Protein AF-A0A932NZ66-F1 (afdb_monomer_lite)

Structure (mmCIF, N/CA/C/O backbone):
data_AF-A0A932NZ66-F1
#
_entry.id   AF-A0A932NZ66-F1
#
loop_
_atom_site.group_PDB
_atom_site.id
_atom_site.type_symbol
_atom_site.label_atom_id
_atom_site.label_alt_id
_atom_site.label_comp_id
_atom_site.label_asym_id
_atom_site.label_entity_id
_atom_site.label_seq_id
_atom_site.pdbx_PDB_ins_code
_atom_site.Cartn_x
_atom_site.Cartn_y
_atom_site.Cartn_z
_atom_site.occupancy
_atom_site.B_iso_or_equiv
_atom_site.auth_seq_id
_atom_site.auth_comp_id
_atom_site.auth_asym_id
_atom_site.auth_atom_id
_atom_site.pdbx_PDB_model_num
ATOM 1 N N . TRP A 1 1 ? -1.046 -8.191 -7.701 1.00 56.47 1 TRP A N 1
ATOM 2 C CA . TRP A 1 1 ? -1.752 -8.194 -6.403 1.00 56.47 1 TRP A CA 1
ATOM 3 C C . TRP A 1 1 ? -3.162 -7.653 -6.598 1.00 56.47 1 TRP A C 1
ATOM 5 O O . TRP A 1 1 ? -3.313 -6.725 -7.381 1.00 56.47 1 TRP A O 1
ATOM 15 N N . LYS A 1 2 ? -4.194 -8.255 -5.991 1.00 64.62 2 LYS A N 1
ATOM 16 C CA . LYS A 1 2 ? -5.580 -7.757 -6.082 1.00 64.62 2 LYS A CA 1
ATOM 17 C C . LYS A 1 2 ? -6.025 -7.275 -4.705 1.00 64.62 2 LYS A C 1
ATOM 19 O O . LYS A 1 2 ? -6.130 -8.091 -3.794 1.00 64.62 2 LYS A O 1
ATOM 24 N N . SER A 1 3 ? -6.271 -5.976 -4.577 1.00 80.19 3 SER A N 1
ATOM 25 C CA . SER A 1 3 ? -6.963 -5.417 -3.415 1.00 80.19 3 SER A CA 1
ATOM 26 C C . SER A 1 3 ? -8.442 -5.845 -3.431 1.00 80.19 3 SER A C 1
ATOM 28 O O . SER A 1 3 ? -8.992 -6.066 -4.521 1.00 80.19 3 SER A O 1
ATOM 30 N N . PRO A 1 4 ? -9.107 -6.022 -2.269 1.00 88.88 4 PRO A N 1
ATOM 31 C CA . PRO A 1 4 ? -10.553 -6.201 -2.224 1.00 88.88 4 PRO A CA 1
ATOM 32 C C . PRO A 1 4 ? -11.277 -5.021 -2.877 1.00 88.88 4 PRO A C 1
ATOM 34 O O . PRO A 1 4 ? -10.798 -3.893 -2.884 1.00 88.88 4 PRO A O 1
ATOM 37 N N . ARG A 1 5 ? -12.484 -5.250 -3.396 1.00 89.88 5 ARG A N 1
ATOM 38 C CA . ARG A 1 5 ? -13.306 -4.141 -3.894 1.00 89.88 5 ARG A CA 1
ATOM 39 C C . ARG A 1 5 ? -13.803 -3.309 -2.716 1.00 89.88 5 ARG A C 1
ATOM 41 O O . ARG A 1 5 ? -14.299 -3.869 -1.737 1.00 89.88 5 ARG A O 1
ATOM 48 N N . ARG A 1 6 ? -13.759 -1.979 -2.840 1.00 89.88 6 ARG A N 1
ATOM 49 C CA . ARG A 1 6 ? -14.254 -1.046 -1.812 1.00 89.88 6 ARG A CA 1
ATOM 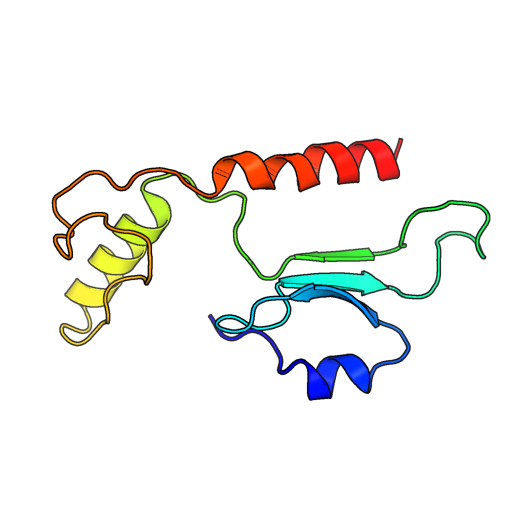50 C C . ARG A 1 6 ? -15.677 -1.387 -1.360 1.00 89.88 6 ARG A C 1
ATOM 52 O O . ARG A 1 6 ? -15.952 -1.423 -0.166 1.00 89.88 6 ARG A O 1
ATOM 59 N N . GLU A 1 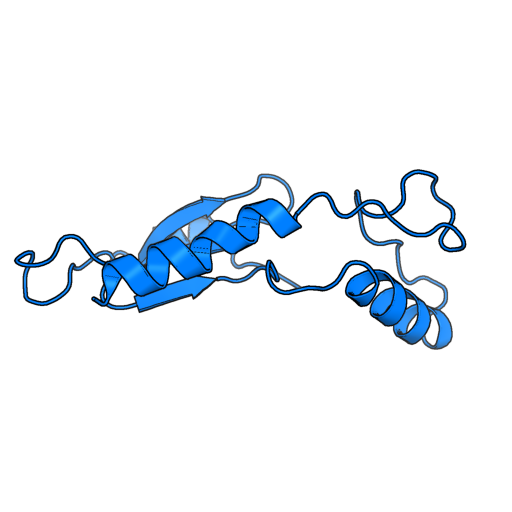7 ? -16.560 -1.704 -2.305 1.00 92.12 7 GLU A N 1
ATOM 60 C CA . GLU A 1 7 ? -17.953 -2.086 -2.036 1.00 92.12 7 GLU A CA 1
ATOM 61 C C . GLU A 1 7 ? -18.095 -3.311 -1.122 1.00 92.12 7 GLU A C 1
ATOM 63 O O . GLU A 1 7 ? -19.062 -3.406 -0.370 1.00 92.12 7 GLU A O 1
ATOM 68 N N . ASP A 1 8 ? -17.143 -4.243 -1.170 1.00 92.31 8 ASP A N 1
ATOM 69 C CA . ASP A 1 8 ? -17.161 -5.440 -0.334 1.00 92.31 8 ASP A CA 1
ATOM 70 C C . ASP A 1 8 ? -16.644 -5.129 1.073 1.00 92.31 8 ASP A C 1
ATOM 72 O O . ASP A 1 8 ? -17.216 -5.610 2.051 1.00 92.31 8 ASP A O 1
ATOM 76 N N . VAL A 1 9 ? -15.635 -4.259 1.189 1.00 92.31 9 VAL A N 1
ATOM 77 C CA . VAL A 1 9 ? -15.127 -3.791 2.489 1.00 92.31 9 VAL A CA 1
ATOM 78 C C . VAL A 1 9 ? -16.193 -2.984 3.232 1.00 92.31 9 VAL A C 1
ATOM 80 O O . VAL A 1 9 ? -16.419 -3.225 4.412 1.00 92.31 9 VAL A O 1
ATOM 83 N N . LEU A 1 10 ? -16.921 -2.099 2.541 1.00 91.69 10 LEU A N 1
ATOM 84 C CA . LEU A 1 10 ? -17.969 -1.265 3.149 1.00 91.69 10 LEU A CA 1
ATOM 85 C C . LEU A 1 10 ? -19.159 -2.066 3.708 1.00 91.69 10 LEU A C 1
ATOM 87 O O . LEU A 1 10 ? -19.894 -1.563 4.556 1.00 91.69 10 LEU A O 1
ATOM 91 N N . LYS A 1 11 ? -19.360 -3.316 3.268 1.00 95.31 11 LYS A N 1
ATOM 92 C CA . LYS A 1 11 ? -20.366 -4.219 3.858 1.00 95.31 11 LYS A CA 1
ATOM 93 C C . LYS A 1 11 ? -19.926 -4.752 5.227 1.00 95.31 11 LYS A C 1
ATOM 95 O O . LYS A 1 11 ? -20.769 -5.198 6.007 1.00 95.31 11 LYS A O 1
ATOM 100 N N . CYS A 1 12 ? -18.629 -4.721 5.531 1.00 94.75 12 CYS A N 1
ATOM 101 C CA . CYS A 1 12 ? -18.068 -5.191 6.789 1.00 94.75 12 CYS A CA 1
ATOM 102 C C . CYS A 1 12 ? -18.014 -4.053 7.814 1.00 94.75 12 CYS A C 1
ATOM 104 O O . CYS A 1 12 ? -17.062 -3.284 7.854 1.00 94.75 12 CYS A O 1
ATOM 106 N N . LYS A 1 13 ? -19.012 -3.980 8.702 1.00 92.88 13 LYS A N 1
ATOM 107 C CA . LYS A 1 13 ? -19.076 -2.949 9.758 1.00 92.88 13 LYS A CA 1
ATOM 108 C C . LYS A 1 13 ? -17.899 -2.973 10.739 1.00 92.88 13 LYS A C 1
ATOM 110 O O . LYS A 1 13 ? -17.674 -1.991 11.429 1.00 92.88 13 LYS A O 1
ATOM 115 N N . ALA A 1 14 ? -17.187 -4.096 10.825 1.00 91.69 14 ALA A N 1
ATOM 116 C CA . ALA A 1 14 ? -16.021 -4.236 11.689 1.00 91.69 14 ALA A CA 1
ATOM 117 C C . ALA A 1 14 ? -14.766 -3.558 11.114 1.00 91.69 14 ALA A C 1
ATOM 119 O O . ALA A 1 14 ? -13.766 -3.475 11.820 1.00 91.69 14 ALA A O 1
ATOM 120 N N . LEU A 1 15 ? -14.798 -3.109 9.855 1.00 93.44 15 LEU A N 1
ATOM 121 C CA . LEU A 1 15 ? -13.666 -2.487 9.181 1.00 93.44 15 LEU A CA 1
ATOM 122 C C . LEU A 1 15 ? -13.989 -1.054 8.769 1.00 93.44 15 LEU A C 1
ATOM 124 O O . LEU A 1 15 ? -15.058 -0.758 8.240 1.00 93.44 15 LEU A O 1
ATOM 128 N N . GLU A 1 16 ? -13.002 -0.191 8.941 1.00 91.75 16 GLU A N 1
ATOM 129 C CA . GLU A 1 16 ? -12.976 1.163 8.416 1.00 91.75 16 GLU A CA 1
ATOM 130 C C . GLU A 1 16 ? -11.900 1.265 7.330 1.00 91.75 16 GLU A C 1
ATOM 132 O O . GLU A 1 16 ? -10.781 0.770 7.493 1.00 91.75 16 GLU A O 1
ATOM 137 N N . VAL A 1 17 ? -12.226 1.912 6.208 1.00 93.00 17 VAL A N 1
ATOM 138 C CA . VAL A 1 17 ? -11.249 2.219 5.154 1.00 93.00 17 VAL A CA 1
ATOM 139 C C . VAL A 1 17 ? -10.535 3.518 5.512 1.00 93.00 17 VAL A C 1
ATOM 141 O O . VAL A 1 17 ? -11.149 4.580 5.501 1.00 93.00 17 VAL A O 1
ATOM 144 N N . VAL A 1 18 ? -9.230 3.430 5.772 1.00 91.38 18 VAL A N 1
ATOM 145 C CA . VAL A 1 18 ? -8.378 4.567 6.155 1.00 91.38 18 VAL A CA 1
ATOM 146 C C . VAL A 1 18 ? -7.750 5.224 4.926 1.00 91.38 18 VAL A C 1
ATOM 148 O O . VAL A 1 18 ? -7.661 6.446 4.848 1.00 91.38 18 VAL A O 1
ATOM 151 N N . ALA A 1 19 ? -7.315 4.420 3.952 1.00 91.25 19 ALA A N 1
ATOM 152 C CA . ALA A 1 19 ? -6.748 4.909 2.700 1.00 91.25 19 ALA A CA 1
ATOM 153 C C . ALA A 1 19 ? -7.161 4.024 1.523 1.00 91.25 19 ALA A C 1
ATOM 155 O O . ALA A 1 19 ? -7.187 2.795 1.629 1.00 91.25 19 ALA A O 1
ATOM 156 N N . ASP A 1 20 ? -7.438 4.660 0.391 1.00 92.69 20 ASP A N 1
ATOM 157 C CA . ASP A 1 20 ? -7.927 4.036 -0.838 1.00 92.69 20 ASP A CA 1
ATOM 158 C C . ASP A 1 20 ? -7.277 4.713 -2.058 1.00 92.69 20 ASP A C 1
ATOM 160 O O . ASP A 1 20 ? -6.717 5.805 -1.943 1.00 92.69 20 ASP A O 1
ATOM 164 N N . SER A 1 21 ? -7.330 4.056 -3.209 1.00 91.12 21 SER A N 1
ATOM 165 C CA . SER A 1 21 ? -6.868 4.544 -4.505 1.00 91.12 21 SER A CA 1
ATOM 166 C C . SER A 1 21 ? -7.881 4.161 -5.575 1.00 91.12 21 SER A C 1
ATOM 168 O O . SER A 1 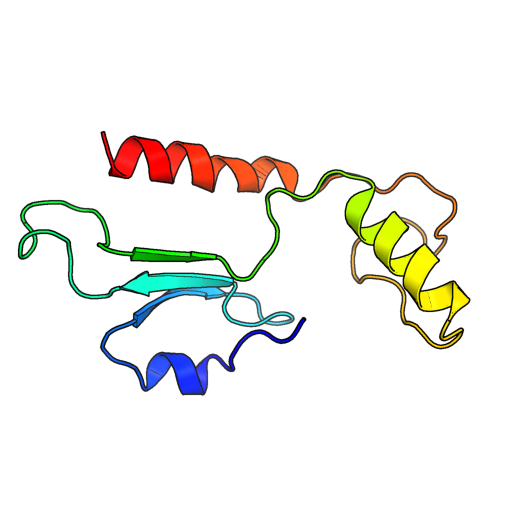21 ? -8.374 3.036 -5.596 1.00 91.12 21 SER A O 1
ATOM 170 N N . GLU A 1 22 ? -8.146 5.068 -6.511 1.00 90.31 22 GLU A N 1
ATOM 171 C CA . GLU A 1 22 ? -9.044 4.794 -7.638 1.00 90.31 22 GLU A CA 1
ATOM 172 C C . GLU A 1 22 ? -8.533 3.646 -8.526 1.00 90.31 22 GLU A C 1
ATOM 174 O O . GLU A 1 22 ? -9.332 2.886 -9.069 1.00 90.31 22 GLU A O 1
ATOM 179 N N . GLU A 1 23 ? -7.209 3.486 -8.639 1.00 89.94 23 GLU A N 1
ATOM 180 C CA . GLU A 1 23 ? -6.584 2.467 -9.490 1.00 89.94 23 GLU A CA 1
ATOM 181 C C . GLU A 1 23 ? -6.367 1.135 -8.759 1.00 89.94 23 GLU A C 1
ATOM 183 O O . GLU A 1 23 ? -6.582 0.066 -9.333 1.00 89.94 23 GLU A O 1
ATOM 188 N N . SER A 1 24 ? -5.923 1.181 -7.497 1.00 88.25 24 SER A N 1
ATOM 189 C CA . SER A 1 24 ? -5.508 -0.018 -6.753 1.00 88.25 24 SER A CA 1
ATOM 190 C C . SER A 1 24 ? -6.517 -0.498 -5.715 1.00 88.25 24 SER A C 1
ATOM 192 O O . SER A 1 24 ? -6.345 -1.601 -5.203 1.00 88.25 24 SER A O 1
ATOM 194 N N . GLY A 1 25 ? -7.561 0.280 -5.421 1.00 91.88 25 GLY A N 1
ATOM 195 C CA . GLY A 1 25 ? -8.532 -0.009 -4.370 1.00 91.88 25 GLY A CA 1
ATOM 196 C C . GLY A 1 25 ? -8.004 0.245 -2.948 1.00 91.88 25 GLY A C 1
ATOM 197 O O . GLY A 1 25 ? -6.947 0.866 -2.774 1.00 91.88 25 GLY A O 1
ATOM 198 N N . PRO A 1 26 ? -8.738 -0.225 -1.916 1.00 93.69 26 PRO A N 1
ATOM 199 C CA . PRO A 1 26 ? -8.405 -0.021 -0.512 1.00 93.69 26 PRO A CA 1
ATOM 200 C C . PRO A 1 26 ? -6.982 -0.476 -0.190 1.00 93.69 26 PRO A C 1
ATOM 202 O O . PRO A 1 26 ? -6.605 -1.618 -0.444 1.00 93.69 26 PRO A O 1
ATOM 205 N N . ASN A 1 27 ? -6.190 0.416 0.397 1.00 91.75 27 ASN A N 1
ATOM 206 C CA . ASN A 1 27 ? -4.783 0.160 0.701 1.00 91.75 27 ASN A CA 1
ATOM 207 C C . ASN A 1 27 ? -4.556 -0.021 2.201 1.00 91.75 27 ASN A C 1
ATOM 209 O O . ASN A 1 27 ? -3.765 -0.873 2.603 1.00 91.75 27 ASN A O 1
ATOM 213 N N . ILE A 1 28 ? -5.255 0.766 3.026 1.00 92.06 28 ILE A N 1
ATOM 214 C CA . ILE A 1 28 ? -5.145 0.710 4.485 1.00 92.06 28 ILE A CA 1
ATOM 215 C C . ILE A 1 28 ? -6.543 0.621 5.087 1.00 92.06 28 ILE A C 1
ATOM 217 O O . ILE A 1 28 ? -7.420 1.425 4.764 1.00 92.06 28 ILE A O 1
ATOM 221 N N . MET A 1 29 ? -6.737 -0.341 5.985 1.00 93.25 29 MET A N 1
ATOM 222 C CA . MET A 1 29 ? -7.974 -0.529 6.741 1.00 93.25 29 MET A CA 1
ATOM 223 C C . MET A 1 29 ? -7.665 -0.715 8.222 1.00 93.25 29 MET A C 1
ATO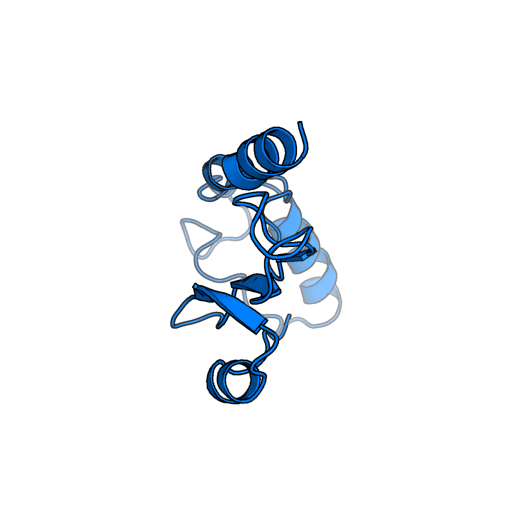M 225 O O . MET A 1 29 ? -6.613 -1.243 8.581 1.00 93.25 29 MET A O 1
ATOM 229 N N . ALA A 1 30 ? -8.599 -0.328 9.077 1.00 91.38 30 ALA A N 1
ATOM 230 C CA . ALA A 1 30 ? -8.515 -0.500 10.519 1.00 91.38 30 ALA A CA 1
ATOM 231 C C . ALA A 1 30 ? -9.749 -1.244 11.038 1.00 91.38 30 ALA A C 1
ATOM 233 O O . ALA A 1 30 ? -10.807 -1.198 10.413 1.00 91.38 30 ALA A O 1
ATOM 234 N N . GLU A 1 31 ? -9.629 -1.934 12.173 1.00 91.38 31 GLU A N 1
ATOM 235 C CA . GLU A 1 31 ? -10.828 -2.351 12.910 1.00 91.38 31 GLU A CA 1
ATOM 236 C C . GLU A 1 31 ? -11.577 -1.104 13.403 1.00 91.38 31 GLU A C 1
ATOM 238 O O . GLU A 1 31 ? -10.970 -0.221 14.007 1.00 91.38 31 GLU A O 1
ATOM 243 N N . ALA A 1 32 ? -12.884 -1.044 13.131 1.00 87.06 32 ALA A N 1
ATOM 244 C CA . ALA A 1 32 ? -13.735 0.101 13.463 1.00 87.06 32 ALA A CA 1
ATOM 245 C C . ALA A 1 32 ? -13.935 0.264 14.979 1.00 87.06 32 ALA A C 1
ATOM 247 O O . ALA A 1 32 ? -14.138 1.371 15.472 1.00 87.06 32 ALA A O 1
ATOM 248 N N . GLU A 1 33 ? -13.871 -0.843 15.725 1.00 85.31 33 GLU A N 1
ATOM 249 C CA . GLU A 1 33 ? -13.958 -0.813 17.180 1.00 85.31 33 GLU A CA 1
ATOM 250 C C . GLU A 1 33 ? -12.594 -0.444 17.790 1.00 85.31 33 GLU A C 1
ATOM 252 O O . GLU A 1 33 ? -11.597 -1.145 17.559 1.00 85.31 33 GLU A O 1
ATOM 257 N N . PRO A 1 34 ? -12.526 0.632 18.592 1.00 76.44 34 PRO A N 1
ATOM 258 C CA . PRO A 1 34 ? -11.289 1.059 19.224 1.00 76.44 34 PRO A CA 1
ATOM 259 C C . PRO A 1 34 ? -10.825 0.061 20.289 1.00 76.44 34 PRO A C 1
ATOM 261 O O . PRO A 1 34 ? -11.611 -0.670 20.903 1.00 76.44 34 PRO A O 1
ATOM 264 N N . TYR A 1 35 ? -9.521 0.062 20.559 1.00 75.50 35 TYR A N 1
ATOM 265 C CA . TYR A 1 35 ? -8.965 -0.753 21.632 1.00 75.50 35 TYR A CA 1
ATOM 266 C C . TYR A 1 35 ? -9.514 -0.322 23.009 1.00 75.50 35 TYR A C 1
ATOM 268 O O . TYR A 1 35 ? -9.663 0.867 23.295 1.00 75.50 35 TYR A O 1
ATOM 276 N N . ASP A 1 36 ? -9.826 -1.301 23.868 1.00 78.00 36 ASP A N 1
ATOM 277 C CA . ASP A 1 36 ? -10.347 -1.091 25.234 1.00 78.00 36 ASP A CA 1
ATOM 278 C C . ASP A 1 36 ? -11.598 -0.182 25.307 1.00 78.00 36 ASP A C 1
ATOM 280 O O . ASP A 1 36 ? -11.708 0.699 26.161 1.00 78.00 36 ASP A O 1
ATOM 284 N N . GLY A 1 37 ? -12.550 -0.366 24.383 1.00 71.38 37 GLY A N 1
ATOM 285 C CA . GLY A 1 37 ? -13.849 0.318 24.430 1.00 71.38 37 GLY A CA 1
ATOM 286 C C . GLY A 1 37 ? -13.767 1.838 24.250 1.00 71.38 37 GLY A C 1
ATOM 287 O O . GLY A 1 37 ? -14.604 2.560 24.787 1.00 71.38 37 GLY A O 1
ATOM 288 N N . GLY A 1 38 ? -12.745 2.329 23.540 1.00 69.00 38 GLY A N 1
ATOM 289 C CA . GLY A 1 38 ? -12.574 3.753 23.227 1.00 69.00 38 GLY A CA 1
ATOM 290 C C . GLY A 1 38 ? -11.698 4.522 24.210 1.00 69.00 38 GLY A C 1
ATOM 291 O O . GLY A 1 38 ? -11.548 5.733 24.069 1.00 69.00 38 GLY A O 1
ATOM 292 N N . LYS A 1 39 ? -11.092 3.847 25.198 1.00 64.31 39 LYS A N 1
ATOM 293 C CA . LYS A 1 39 ? -10.129 4.489 26.110 1.00 64.31 39 LYS A CA 1
ATOM 294 C C . LYS A 1 39 ? -8.813 4.852 25.424 1.00 64.31 39 LYS A C 1
ATOM 296 O O . LYS A 1 39 ? -8.117 5.751 25.888 1.00 64.31 39 LYS A O 1
ATOM 301 N N . GLN A 1 40 ? -8.476 4.165 24.335 1.00 65.31 40 GLN A N 1
ATOM 302 C CA . GLN A 1 40 ? -7.367 4.523 23.457 1.00 65.31 40 GLN A CA 1
ATOM 303 C C . GLN A 1 40 ? -7.900 5.009 22.107 1.00 65.31 40 GLN A C 1
ATOM 305 O O . GLN A 1 40 ? -8.887 4.490 21.593 1.00 65.31 40 GLN A O 1
ATOM 310 N N . PHE A 1 41 ? -7.204 5.979 21.512 1.00 67.56 41 PHE A N 1
ATOM 311 C CA . PHE A 1 41 ? -7.523 6.539 20.192 1.00 67.56 41 PHE A CA 1
ATOM 312 C C . PHE A 1 41 ? -7.164 5.613 19.018 1.00 67.56 41 PHE A C 1
ATOM 314 O O . PHE A 1 41 ? -7.326 5.998 17.862 1.00 67.56 41 PHE A O 1
ATOM 321 N N . PHE A 1 42 ? -6.638 4.418 19.289 1.00 73.06 42 PHE A N 1
ATOM 322 C CA . PHE A 1 42 ? -5.976 3.594 18.286 1.00 73.06 42 PHE A CA 1
ATOM 323 C C . PHE A 1 42 ? -6.774 2.327 17.962 1.00 73.06 42 PHE A C 1
ATOM 325 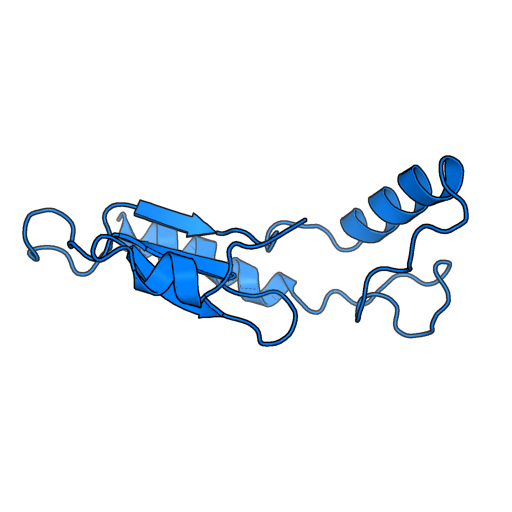O O . PHE A 1 42 ? -7.380 1.722 18.857 1.00 73.06 42 PHE A O 1
ATOM 332 N N . PRO A 1 43 ? -6.779 1.902 16.685 1.00 77.56 43 PRO A N 1
ATOM 333 C CA . PRO A 1 43 ? -7.469 0.690 16.286 1.00 77.56 43 PRO A CA 1
ATOM 334 C C . PRO A 1 43 ? -6.737 -0.533 16.828 1.00 77.56 43 PRO A C 1
ATOM 336 O O . PRO A 1 43 ? -5.507 -0.575 16.890 1.00 77.56 43 PRO A O 1
ATOM 339 N N . ARG A 1 44 ? -7.493 -1.576 17.172 1.00 80.88 44 ARG A N 1
ATOM 340 C CA . ARG A 1 44 ? -6.916 -2.834 17.662 1.00 80.88 44 ARG A CA 1
ATOM 341 C C . ARG A 1 44 ? -6.063 -3.537 16.603 1.00 80.88 44 ARG A C 1
ATOM 343 O O . ARG A 1 44 ? -5.095 -4.217 16.948 1.00 80.88 44 ARG A O 1
ATOM 350 N N . ARG A 1 45 ? -6.425 -3.402 15.324 1.00 87.88 45 ARG A N 1
ATOM 351 C CA . ARG A 1 45 ? -5.680 -3.955 14.188 1.00 87.88 45 ARG A CA 1
ATOM 352 C C . ARG A 1 45 ? -5.667 -2.982 13.023 1.00 87.88 45 ARG A C 1
ATOM 354 O O . ARG A 1 45 ? -6.664 -2.315 12.752 1.00 87.88 45 ARG A O 1
ATOM 361 N N . LEU A 1 46 ? -4.538 -2.972 12.323 1.00 89.12 46 LEU A N 1
ATOM 362 C CA . LEU A 1 46 ? -4.328 -2.253 11.076 1.00 89.12 46 LEU A CA 1
ATOM 363 C C . LEU A 1 46 ? -3.961 -3.265 9.988 1.00 89.12 46 LEU A C 1
ATOM 365 O O . LEU A 1 46 ? -3.153 -4.166 10.215 1.00 89.12 46 LEU A O 1
ATOM 369 N N . TYR A 1 47 ? -4.545 -3.099 8.811 1.00 91.31 47 TYR A N 1
ATOM 370 C CA . TYR A 1 47 ? -4.304 -3.912 7.628 1.00 91.31 47 TYR A CA 1
ATOM 371 C C . TYR A 1 47 ? -3.724 -3.011 6.546 1.00 91.31 47 TYR A C 1
ATOM 373 O O . TYR A 1 47 ? -4.360 -2.036 6.152 1.00 91.31 47 TYR A O 1
ATOM 381 N N . ILE A 1 48 ? -2.525 -3.340 6.074 1.00 9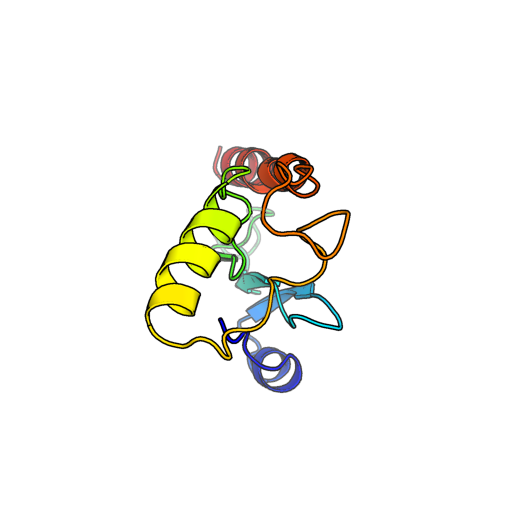1.19 48 ILE A N 1
ATOM 382 C CA . ILE A 1 48 ? -1.820 -2.628 5.007 1.00 91.19 48 ILE A CA 1
ATOM 383 C C . ILE A 1 48 ? -1.671 -3.624 3.856 1.00 91.19 48 ILE A C 1
ATOM 385 O O . ILE A 1 48 ? -1.059 -4.675 4.030 1.00 91.19 48 ILE A O 1
ATOM 389 N N . LEU A 1 49 ? -2.313 -3.342 2.722 1.00 91.38 49 LEU A N 1
ATOM 390 C CA . LEU A 1 49 ? -2.372 -4.246 1.562 1.00 91.38 49 LEU A CA 1
ATOM 391 C C . LEU A 1 49 ? -1.392 -3.873 0.447 1.00 91.38 49 LEU A C 1
ATOM 393 O O . LEU A 1 49 ? -1.221 -4.624 -0.512 1.00 91.38 49 LEU A O 1
ATOM 397 N N . ASN A 1 50 ? -0.783 -2.700 0.557 1.00 88.75 50 ASN A N 1
ATOM 398 C CA . ASN A 1 50 ? 0.316 -2.252 -0.277 1.00 88.75 50 ASN A CA 1
ATOM 399 C C . ASN A 1 50 ? 1.665 -2.576 0.383 1.00 88.75 50 ASN A C 1
ATOM 401 O O . ASN A 1 50 ? 1.720 -3.090 1.497 1.00 88.75 50 ASN A O 1
ATOM 405 N N . HIS A 1 51 ? 2.747 -2.241 -0.320 1.00 90.88 51 HIS A N 1
ATOM 406 C CA . HIS A 1 51 ? 4.112 -2.533 0.106 1.00 90.88 51 HIS A CA 1
ATOM 407 C C . HIS A 1 51 ? 4.954 -1.263 0.339 1.00 90.88 51 HIS A C 1
ATOM 409 O O . HIS A 1 51 ? 5.910 -1.003 -0.401 1.00 90.88 51 HIS A O 1
ATOM 415 N N . PRO A 1 52 ? 4.612 -0.407 1.325 1.00 90.06 52 PRO A N 1
ATOM 416 C CA . PRO A 1 52 ? 5.390 0.800 1.615 1.00 90.06 52 PRO A CA 1
ATOM 417 C C . PRO A 1 52 ? 6.820 0.502 2.111 1.00 90.06 52 PRO A C 1
ATOM 419 O O . PRO A 1 52 ? 7.646 1.411 2.166 1.00 90.06 52 PRO A O 1
ATOM 422 N N . GLU A 1 53 ? 7.122 -0.748 2.468 1.00 91.81 53 GLU A N 1
ATOM 423 C CA . GLU A 1 53 ? 8.450 -1.245 2.839 1.00 91.81 53 GLU A CA 1
ATOM 424 C C . GLU A 1 53 ? 9.383 -1.499 1.654 1.00 91.81 53 GLU A C 1
ATOM 426 O O . GLU A 1 53 ? 10.585 -1.653 1.866 1.00 91.81 53 GLU A O 1
ATOM 431 N N . TYR A 1 54 ? 8.862 -1.570 0.425 1.00 94.00 54 TYR A N 1
ATOM 432 C CA . TYR A 1 54 ? 9.674 -1.931 -0.733 1.00 94.00 54 TYR A CA 1
ATOM 433 C C . TYR A 1 54 ? 10.840 -0.973 -0.945 1.00 94.00 54 TYR A C 1
ATOM 435 O O . TYR A 1 54 ? 10.699 0.258 -0.947 1.00 94.00 54 TYR A O 1
ATOM 443 N N . GLU A 1 55 ? 11.999 -1.569 -1.206 1.00 92.62 55 GLU A N 1
ATOM 444 C CA . GLU A 1 55 ? 13.148 -0.837 -1.696 1.00 92.62 55 GLU A CA 1
ATOM 445 C C . GLU A 1 55 ? 12.942 -0.417 -3.150 1.00 92.62 55 GLU A C 1
ATOM 447 O O . GLU A 1 55 ? 12.084 -0.929 -3.872 1.00 92.62 55 GLU A O 1
ATOM 452 N N . THR A 1 56 ? 13.759 0.541 -3.588 1.00 92.38 56 THR A N 1
ATOM 453 C CA . THR A 1 56 ? 13.659 1.132 -4.922 1.00 92.38 56 THR A CA 1
ATOM 454 C C . THR A 1 56 ? 13.653 0.078 -6.023 1.00 92.38 56 THR A C 1
ATOM 456 O O . THR A 1 56 ? 12.911 0.246 -6.978 1.00 92.38 56 THR A O 1
ATOM 459 N N . GLU A 1 57 ? 14.420 -1.007 -5.893 1.00 92.31 57 GLU A N 1
ATOM 460 C CA . GLU A 1 57 ? 14.600 -2.027 -6.937 1.00 92.31 57 GLU A CA 1
ATOM 461 C C . GLU A 1 57 ? 13.637 -3.219 -6.828 1.00 92.31 57 GLU A C 1
ATOM 463 O O . GLU A 1 57 ? 13.625 -4.078 -7.710 1.00 92.31 57 GLU A O 1
ATOM 468 N N . THR A 1 58 ? 12.813 -3.301 -5.777 1.00 94.12 58 THR A N 1
ATOM 469 C CA . THR A 1 58 ? 11.993 -4.494 -5.516 1.00 94.12 58 THR A CA 1
ATOM 470 C C . THR A 1 58 ? 11.042 -4.803 -6.677 1.00 94.12 58 THR A C 1
ATOM 472 O O . THR A 1 58 ? 11.089 -5.909 -7.214 1.00 94.12 58 THR A O 1
ATOM 475 N N . LEU A 1 59 ? 10.255 -3.825 -7.147 1.00 93.44 59 LEU A N 1
ATOM 476 C CA . LEU A 1 59 ? 9.335 -4.025 -8.281 1.00 93.44 59 LEU A CA 1
ATOM 477 C C . LEU A 1 59 ? 10.070 -4.294 -9.605 1.00 93.44 59 LEU A C 1
ATOM 479 O O . LEU A 1 59 ? 9.578 -5.058 -10.435 1.00 93.44 59 LEU A O 1
ATOM 483 N N . GLN A 1 60 ? 11.257 -3.714 -9.814 1.00 92.06 60 GLN A N 1
ATOM 484 C CA . GLN A 1 60 ? 12.086 -4.006 -10.988 1.00 92.06 60 GLN A CA 1
ATOM 485 C C . GLN A 1 60 ? 12.522 -5.473 -10.988 1.00 92.06 60 GLN A C 1
ATOM 487 O O . GLN A 1 60 ? 12.469 -6.136 -12.026 1.00 92.06 60 GLN A O 1
ATOM 492 N N . ASN A 1 61 ? 12.940 -5.983 -9.831 1.00 93.06 61 ASN A N 1
ATOM 493 C CA . ASN A 1 61 ? 13.371 -7.366 -9.677 1.00 93.06 61 ASN A CA 1
ATOM 494 C C . ASN A 1 61 ? 12.208 -8.346 -9.878 1.00 93.06 61 ASN A C 1
ATOM 496 O O . ASN A 1 61 ? 12.381 -9.355 -10.563 1.00 93.06 61 ASN A O 1
ATOM 500 N N . GLU A 1 62 ? 11.014 -8.027 -9.370 1.00 94.06 62 GLU A N 1
ATOM 501 C CA . GLU A 1 62 ? 9.794 -8.796 -9.650 1.00 94.06 62 GLU A CA 1
ATOM 502 C C . GLU A 1 62 ? 9.464 -8.811 -11.145 1.00 94.06 62 GLU A C 1
ATOM 504 O O . GLU A 1 62 ? 9.302 -9.884 -11.725 1.00 94.06 62 GLU A O 1
ATOM 509 N N . TYR A 1 63 ? 9.467 -7.645 -11.797 1.00 93.00 63 TYR A N 1
ATOM 510 C CA . TYR A 1 63 ? 9.210 -7.546 -13.232 1.00 93.00 63 TYR A CA 1
ATOM 511 C C . TYR A 1 63 ? 10.212 -8.362 -14.058 1.00 93.00 63 TYR A C 1
ATOM 513 O O . TYR A 1 63 ? 9.815 -9.095 -14.961 1.00 93.00 63 TYR A O 1
ATOM 521 N N . ARG A 1 64 ? 11.515 -8.287 -13.753 1.00 92.00 64 ARG A N 1
ATOM 522 C CA . ARG A 1 64 ? 12.548 -9.077 -14.449 1.00 92.00 64 ARG A CA 1
ATOM 523 C C . ARG A 1 64 ? 12.345 -10.578 -14.259 1.00 92.00 64 ARG A C 1
ATOM 525 O O . ARG A 1 64 ? 12.468 -11.336 -15.218 1.00 92.00 64 ARG A O 1
ATOM 532 N N . ARG A 1 65 ? 12.020 -11.007 -13.036 1.00 94.94 65 ARG A N 1
ATOM 533 C CA . ARG A 1 65 ? 11.735 -12.413 -12.722 1.00 94.94 65 ARG A CA 1
ATOM 534 C C . ARG A 1 65 ? 10.529 -12.924 -13.513 1.00 94.94 65 ARG A C 1
ATOM 536 O O . ARG A 1 65 ? 10.588 -14.027 -14.054 1.00 94.94 65 ARG A O 1
ATOM 543 N N . ASP A 1 66 ? 9.459 -12.138 -13.567 1.00 95.31 66 ASP A N 1
ATOM 544 C CA . ASP A 1 66 ? 8.184 -12.567 -14.140 1.00 95.31 66 ASP A CA 1
ATOM 545 C C . ASP A 1 66 ? 8.190 -12.463 -15.673 1.00 95.31 66 ASP A C 1
ATOM 547 O O . ASP A 1 66 ? 7.807 -13.419 -16.343 1.00 95.31 66 ASP A O 1
ATOM 551 N N . SER A 1 67 ? 8.769 -11.403 -16.247 1.00 94.00 67 SER A N 1
ATOM 552 C CA . SER A 1 67 ? 8.942 -11.253 -17.705 1.00 94.00 67 SER A CA 1
ATOM 553 C C . SER A 1 67 ? 9.846 -12.318 -18.335 1.00 94.00 67 SER A C 1
ATOM 555 O O . SER A 1 67 ? 9.635 -12.699 -19.486 1.00 94.00 67 SER A O 1
ATOM 557 N N . ALA A 1 68 ? 10.811 -12.857 -17.581 1.00 93.81 68 ALA A N 1
ATOM 558 C CA . ALA A 1 68 ? 11.627 -13.988 -18.024 1.00 93.81 68 ALA A CA 1
ATOM 559 C C . ALA A 1 68 ? 10.816 -15.289 -18.181 1.00 93.81 68 ALA A C 1
ATOM 561 O O . ALA A 1 68 ? 11.221 -16.176 -18.932 1.00 93.81 68 ALA A O 1
ATOM 562 N N . ARG A 1 69 ? 9.688 -15.418 -17.470 1.00 95.50 69 ARG A N 1
ATOM 563 C CA . ARG A 1 69 ? 8.777 -16.572 -17.555 1.00 95.50 69 ARG A CA 1
ATOM 564 C C . ARG A 1 69 ? 7.616 -16.313 -18.509 1.00 95.50 69 ARG A C 1
ATOM 566 O O . ARG A 1 69 ? 7.238 -17.201 -19.265 1.00 95.50 69 ARG A O 1
ATOM 573 N N . GLU A 1 70 ? 7.069 -15.105 -18.473 1.00 95.44 70 GLU A N 1
ATOM 574 C CA . GLU A 1 70 ? 5.928 -14.671 -19.265 1.00 95.44 70 GLU A CA 1
ATOM 575 C C . GLU A 1 70 ? 6.263 -13.336 -19.951 1.00 95.44 70 GLU A C 1
ATOM 577 O O . GLU A 1 70 ? 6.109 -12.273 -19.345 1.00 95.44 70 GLU A O 1
ATOM 582 N N . PRO A 1 71 ? 6.691 -13.353 -21.229 1.00 91.12 71 PRO A N 1
ATOM 583 C CA . PRO A 1 71 ? 7.102 -12.141 -21.946 1.00 91.12 71 PRO A CA 1
ATOM 584 C C . PRO A 1 71 ? 6.011 -11.067 -22.082 1.00 91.12 71 PRO A C 1
ATOM 586 O O . PRO A 1 71 ? 6.319 -9.915 -22.368 1.00 91.12 71 PRO A O 1
ATOM 589 N N . ALA A 1 72 ? 4.741 -11.436 -21.885 1.00 93.81 72 ALA A N 1
ATOM 590 C CA . ALA A 1 72 ? 3.601 -10.523 -21.889 1.00 93.81 72 ALA A CA 1
ATOM 591 C C . ALA A 1 72 ? 3.363 -9.819 -20.537 1.00 93.81 72 ALA A C 1
ATOM 593 O O . ALA A 1 72 ? 2.417 -9.038 -20.425 1.00 93.81 72 ALA A O 1
ATOM 594 N N . THR A 1 73 ? 4.197 -10.077 -19.519 1.00 92.81 73 THR A N 1
ATOM 595 C CA . THR A 1 73 ? 4.113 -9.412 -18.210 1.00 92.81 73 THR A CA 1
ATOM 596 C C . THR A 1 73 ? 4.136 -7.892 -18.402 1.00 92.81 73 THR A C 1
ATOM 598 O O . THR A 1 73 ? 5.092 -7.363 -18.975 1.00 92.81 73 THR A O 1
ATOM 601 N N . PRO A 1 74 ? 3.108 -7.159 -17.943 1.00 91.25 74 PRO A N 1
ATOM 602 C CA . PRO A 1 74 ? 3.067 -5.713 -18.092 1.00 91.25 74 PRO A CA 1
ATOM 603 C C . PRO A 1 74 ? 4.118 -5.038 -17.204 1.00 91.25 74 PRO A C 1
ATOM 605 O O . PRO A 1 74 ? 4.430 -5.511 -16.109 1.00 91.25 74 PRO A O 1
ATOM 608 N N . LEU A 1 75 ? 4.629 -3.889 -17.653 1.00 90.69 75 LEU A N 1
ATOM 609 C CA . LEU A 1 75 ? 5.470 -3.036 -16.814 1.00 90.69 75 LEU A CA 1
ATOM 610 C C . LEU A 1 75 ? 4.681 -2.569 -15.575 1.00 90.69 75 LEU A C 1
ATOM 612 O O . LEU A 1 75 ? 3.504 -2.213 -15.713 1.00 90.69 75 LEU A O 1
ATOM 616 N N . PRO A 1 76 ? 5.316 -2.500 -14.389 1.00 91.31 76 PRO A N 1
ATOM 617 C CA . PRO A 1 76 ? 4.716 -1.873 -13.221 1.00 91.31 76 PRO A CA 1
ATOM 618 C C . PRO A 1 76 ? 4.315 -0.428 -13.538 1.00 91.31 76 PRO A C 1
ATOM 620 O O . PRO A 1 76 ? 5.106 0.353 -14.076 1.00 91.31 76 PRO A O 1
ATOM 623 N N . GLN A 1 77 ? 3.069 -0.080 -13.225 1.00 90.50 77 GLN A N 1
ATOM 624 C CA . GLN A 1 77 ? 2.530 1.250 -13.498 1.00 90.50 77 GLN A CA 1
ATOM 625 C C . GLN A 1 77 ? 3.213 2.304 -12.623 1.00 90.50 77 GLN A C 1
ATOM 627 O O . GLN A 1 77 ? 3.550 2.036 -11.472 1.00 90.50 77 GLN A O 1
ATOM 632 N N . HIS A 1 78 ? 3.424 3.498 -13.187 1.00 90.69 78 HIS A N 1
ATOM 633 C CA . HIS A 1 78 ? 3.985 4.675 -12.501 1.00 90.69 78 HIS A CA 1
ATOM 634 C C . HIS A 1 78 ? 5.356 4.467 -11.824 1.00 90.69 78 HIS A C 1
ATOM 636 O O . HIS A 1 78 ? 5.752 5.263 -10.977 1.00 90.69 78 HIS A O 1
ATOM 642 N N . TYR A 1 79 ? 6.088 3.410 -12.189 1.00 90.94 79 TYR A N 1
ATOM 643 C CA . TYR A 1 79 ? 7.337 3.019 -11.530 1.00 90.94 79 TYR A CA 1
ATOM 644 C C . TYR A 1 79 ? 8.589 3.461 -12.300 1.00 90.94 79 TYR A C 1
ATOM 646 O O . TYR A 1 79 ? 9.501 4.049 -11.723 1.00 90.94 79 TYR A O 1
ATOM 654 N N . PHE A 1 80 ? 8.629 3.227 -13.615 1.00 88.75 80 PHE A N 1
ATOM 655 C CA . PHE A 1 80 ? 9.723 3.688 -14.473 1.00 88.75 80 PHE A CA 1
ATOM 656 C C . PHE A 1 80 ? 9.403 5.072 -15.065 1.00 88.75 80 PHE A C 1
ATOM 658 O O . PHE A 1 80 ? 8.278 5.321 -15.498 1.00 88.75 80 PHE A O 1
ATOM 665 N N . SER A 1 81 ? 10.384 5.981 -15.076 1.00 78.38 81 SER A N 1
ATOM 666 C CA . SER A 1 81 ? 10.220 7.373 -15.536 1.00 78.38 81 SER A CA 1
ATOM 667 C C . SER A 1 81 ? 10.065 7.485 -17.056 1.00 78.38 81 SER A C 1
ATOM 669 O O . SER A 1 81 ? 9.224 8.228 -17.558 1.00 78.38 81 SER A O 1
ATOM 671 N N . SER A 1 82 ? 10.853 6.715 -17.795 1.00 72.00 82 SER A N 1
ATOM 672 C CA . SER A 1 82 ? 10.592 6.324 -19.177 1.00 72.00 82 SER A CA 1
ATOM 673 C C . SER A 1 82 ? 10.022 4.906 -19.153 1.00 72.00 82 SER A C 1
ATOM 675 O O . SER A 1 82 ? 10.252 4.170 -18.200 1.00 72.00 82 SER A O 1
ATOM 677 N N . LYS A 1 83 ? 9.300 4.458 -20.187 1.00 69.12 83 LYS A N 1
ATOM 678 C CA . LYS A 1 83 ? 8.841 3.051 -20.308 1.00 69.12 83 LYS A CA 1
ATOM 679 C C . LYS A 1 83 ? 10.003 2.051 -20.516 1.00 69.12 83 LYS A C 1
ATOM 681 O O . LYS A 1 83 ? 9.845 1.044 -21.197 1.00 69.12 83 LYS A O 1
ATOM 686 N N . ASP A 1 84 ? 11.174 2.360 -19.977 1.00 73.69 84 ASP A N 1
ATOM 687 C CA . ASP A 1 84 ? 12.432 1.657 -20.114 1.00 73.69 84 ASP A CA 1
ATOM 688 C C . ASP A 1 84 ? 12.841 1.079 -18.751 1.00 73.69 84 ASP A C 1
ATOM 690 O O . ASP A 1 84 ? 13.180 1.801 -17.813 1.00 73.69 84 ASP A O 1
ATOM 694 N N . ALA A 1 85 ? 12.816 -0.250 -18.653 1.00 71.94 85 ALA A N 1
ATOM 695 C CA . ALA A 1 85 ? 13.160 -0.988 -17.440 1.00 71.94 85 ALA A CA 1
ATOM 696 C C . ALA A 1 85 ? 14.678 -1.044 -17.155 1.00 71.94 85 ALA A C 1
ATOM 698 O O . ALA A 1 85 ? 15.092 -1.688 -16.184 1.00 71.94 85 ALA A O 1
ATOM 699 N N . SER A 1 86 ? 15.513 -0.418 -17.996 1.00 74.94 86 SER A N 1
ATOM 700 C CA . SER A 1 86 ? 16.965 -0.318 -17.798 1.00 74.94 86 SER A CA 1
ATOM 701 C C . SER A 1 86 ? 17.384 0.843 -16.887 1.00 74.94 86 SER A C 1
ATOM 703 O O . SER A 1 86 ? 18.490 0.824 -16.348 1.00 74.94 86 SER A O 1
ATOM 705 N N . VAL A 1 87 ? 16.502 1.823 -16.665 1.00 77.94 87 VAL A N 1
ATOM 706 C CA . VAL A 1 87 ? 16.774 2.996 -15.824 1.00 77.94 87 VAL A CA 1
ATOM 707 C C . VAL A 1 87 ? 16.453 2.686 -14.360 1.00 77.94 87 VAL A C 1
ATOM 709 O O . VAL A 1 87 ? 15.476 1.997 -14.060 1.00 77.94 87 VAL A O 1
ATOM 712 N N . VAL A 1 88 ? 17.266 3.203 -13.431 1.00 79.88 88 VAL A N 1
ATOM 713 C CA . VAL A 1 88 ? 16.964 3.130 -11.993 1.00 79.88 88 VAL A CA 1
ATOM 714 C C . VAL A 1 88 ? 15.708 3.969 -11.715 1.00 79.88 88 VAL A C 1
ATOM 716 O O . VAL A 1 88 ? 15.716 5.175 -11.981 1.00 79.88 88 VAL A O 1
ATOM 719 N N . PRO A 1 89 ? 14.625 3.367 -11.199 1.00 85.38 89 PRO A N 1
ATOM 720 C CA . PRO A 1 89 ? 13.372 4.074 -10.983 1.00 85.38 89 PRO A CA 1
ATOM 721 C C . PRO A 1 89 ? 13.496 5.059 -9.810 1.00 85.38 89 PRO A C 1
ATOM 723 O O . PRO A 1 89 ? 14.173 4.764 -8.819 1.00 85.38 89 PRO A O 1
ATOM 726 N N . PRO A 1 90 ? 12.851 6.238 -9.875 1.00 88.62 90 PRO A N 1
ATOM 727 C CA . PRO A 1 90 ? 12.786 7.133 -8.730 1.00 88.62 90 PRO A CA 1
ATOM 728 C C . PRO A 1 90 ? 11.955 6.494 -7.611 1.00 88.62 90 PRO A C 1
ATOM 730 O O . PRO A 1 90 ? 10.880 5.949 -7.849 1.00 88.62 90 PRO A O 1
ATOM 733 N N . ASN A 1 91 ? 12.421 6.600 -6.366 1.00 90.69 91 ASN A N 1
ATOM 734 C CA . ASN A 1 91 ? 11.634 6.154 -5.221 1.00 90.69 91 ASN A CA 1
ATOM 735 C C . ASN A 1 91 ? 10.635 7.244 -4.818 1.00 90.69 91 ASN A C 1
ATOM 737 O O . ASN A 1 91 ? 10.988 8.203 -4.131 1.00 90.69 91 ASN A O 1
ATOM 741 N N . THR A 1 92 ? 9.390 7.097 -5.260 1.00 91.94 92 THR A N 1
ATOM 742 C CA . THR A 1 92 ? 8.319 8.067 -5.001 1.00 91.94 92 THR A CA 1
ATOM 743 C C . THR A 1 92 ? 7.494 7.735 -3.759 1.00 91.94 92 THR A C 1
ATOM 745 O O . THR A 1 92 ? 6.774 8.603 -3.280 1.00 91.94 92 THR A O 1
ATOM 748 N N . TRP A 1 93 ? 7.616 6.530 -3.187 1.00 91.62 93 TRP A N 1
ATOM 749 C CA . TRP A 1 93 ? 6.739 6.037 -2.112 1.00 91.62 93 TRP A CA 1
ATOM 750 C C . TRP A 1 93 ? 7.396 5.946 -0.733 1.00 91.62 93 TRP A C 1
ATOM 752 O O . TRP A 1 93 ? 6.677 5.851 0.255 1.00 91.62 93 TRP A O 1
ATOM 762 N N . ARG A 1 94 ? 8.729 6.014 -0.607 1.00 90.75 94 ARG A N 1
ATOM 763 C CA . ARG A 1 94 ? 9.428 5.833 0.686 1.00 90.75 94 ARG A CA 1
ATOM 764 C C . ARG A 1 94 ? 8.953 6.784 1.787 1.00 90.75 94 ARG A C 1
ATOM 766 O O . ARG A 1 94 ? 8.982 6.416 2.956 1.00 90.75 94 ARG A O 1
ATOM 773 N N . HIS A 1 95 ? 8.477 7.978 1.441 1.00 88.88 95 HIS A N 1
ATOM 774 C CA . HIS A 1 95 ? 7.891 8.904 2.413 1.00 88.88 95 HIS A CA 1
ATOM 775 C C . HIS A 1 95 ? 6.647 8.318 3.117 1.00 88.88 95 HIS A C 1
ATOM 777 O O . HIS A 1 95 ? 6.384 8.631 4.274 1.00 88.88 95 HIS A O 1
ATOM 783 N N . ALA A 1 96 ? 5.909 7.409 2.472 1.00 88.38 96 ALA A N 1
ATOM 784 C CA . ALA A 1 96 ? 4.763 6.726 3.068 1.00 88.38 96 ALA A CA 1
ATOM 785 C C . ALA A 1 96 ? 5.161 5.779 4.217 1.00 88.38 96 ALA A C 1
ATOM 787 O O . ALA A 1 96 ? 4.321 5.459 5.057 1.00 88.38 96 ALA A O 1
ATOM 788 N N . ALA A 1 97 ? 6.441 5.396 4.330 1.00 86.00 97 ALA A N 1
ATOM 789 C CA . ALA A 1 97 ? 6.949 4.591 5.443 1.00 86.00 97 ALA A CA 1
ATOM 790 C C . ALA A 1 97 ? 6.807 5.287 6.814 1.00 86.00 97 ALA A C 1
ATOM 792 O O . ALA A 1 97 ? 6.907 4.628 7.849 1.00 86.00 97 ALA A O 1
ATOM 793 N N . HIS A 1 98 ? 6.489 6.590 6.859 1.00 87.69 98 HIS A N 1
ATOM 794 C CA . HIS A 1 98 ? 6.079 7.274 8.092 1.00 87.69 98 HIS A CA 1
ATOM 795 C C . HIS A 1 98 ? 4.873 6.622 8.784 1.00 87.69 98 HIS A C 1
ATOM 797 O O . HIS A 1 98 ? 4.706 6.789 9.994 1.00 87.69 98 HIS A O 1
ATOM 803 N N . ILE A 1 99 ? 4.079 5.824 8.061 1.00 88.50 99 ILE A N 1
ATOM 804 C CA . ILE A 1 99 ? 3.020 5.008 8.656 1.00 88.50 99 ILE A CA 1
ATOM 805 C C . ILE A 1 99 ? 3.545 4.089 9.765 1.00 88.50 99 ILE A C 1
ATOM 807 O O . ILE A 1 99 ? 2.881 3.948 10.787 1.00 88.50 99 ILE A O 1
ATOM 811 N N . TYR A 1 100 ? 4.760 3.545 9.630 1.00 88.56 100 TYR A N 1
ATOM 812 C CA . TYR A 1 100 ? 5.366 2.691 10.652 1.00 88.56 100 TYR A CA 1
ATOM 813 C C . TYR A 1 100 ? 5.692 3.474 11.923 1.00 88.56 100 TYR A C 1
ATOM 815 O O . TYR A 1 100 ? 5.442 3.000 13.028 1.00 88.56 100 TYR A O 1
ATOM 823 N N . THR A 1 101 ? 6.190 4.705 11.786 1.00 89.06 101 THR A N 1
ATOM 824 C CA . THR A 1 101 ? 6.418 5.588 12.936 1.00 89.06 101 THR A CA 1
ATOM 825 C C . THR A 1 101 ? 5.107 5.942 13.633 1.00 89.06 101 THR A C 1
ATOM 827 O O . THR A 1 101 ? 5.043 5.894 14.859 1.00 89.06 101 THR A O 1
ATOM 830 N N . ASN A 1 102 ? 4.061 6.278 12.873 1.00 85.88 102 ASN A N 1
ATOM 831 C CA . ASN A 1 102 ? 2.747 6.587 13.438 1.00 85.88 102 ASN A CA 1
ATOM 832 C C . ASN A 1 102 ? 2.131 5.370 14.132 1.00 85.88 102 ASN A C 1
ATOM 834 O O . ASN A 1 102 ? 1.558 5.507 15.206 1.00 85.88 102 ASN A O 1
ATOM 838 N N . TRP A 1 103 ? 2.305 4.181 13.558 1.00 83.25 103 TRP A N 1
ATOM 839 C CA . TRP A 1 103 ? 1.841 2.932 14.146 1.00 83.25 103 TRP A CA 1
ATOM 840 C C . TRP A 1 103 ? 2.564 2.594 15.456 1.00 83.25 103 TRP A C 1
ATOM 842 O O . TRP A 1 103 ? 1.912 2.259 16.436 1.00 83.25 103 TRP A O 1
ATOM 852 N N . ILE A 1 104 ? 3.888 2.756 15.532 1.00 85.38 104 ILE A N 1
ATOM 853 C CA . ILE A 1 104 ? 4.628 2.540 16.788 1.00 85.38 104 ILE A CA 1
ATOM 854 C C . ILE A 1 104 ? 4.180 3.544 17.860 1.00 85.38 104 ILE A C 1
ATOM 856 O O . ILE A 1 104 ? 3.909 3.144 18.987 1.00 85.38 104 ILE A O 1
ATOM 860 N N . LYS A 1 105 ? 4.030 4.827 17.504 1.00 83.38 105 LYS A N 1
ATOM 861 C CA . LYS A 1 105 ? 3.492 5.867 18.406 1.00 83.38 105 LYS A CA 1
ATOM 862 C C . LYS A 1 105 ? 2.043 5.620 18.837 1.00 83.38 105 LYS A C 1
ATOM 864 O O . LYS A 1 105 ? 1.582 6.232 19.787 1.00 83.38 105 LYS A O 1
ATOM 869 N N . ALA A 1 106 ? 1.307 4.790 18.105 1.00 73.44 106 ALA A N 1
ATOM 870 C CA . ALA A 1 106 ? -0.038 4.382 18.482 1.00 73.44 106 ALA A CA 1
ATOM 871 C C . ALA A 1 106 ? -0.039 3.247 19.519 1.00 73.44 106 ALA A C 1
ATOM 873 O O . ALA A 1 106 ? -1.040 3.025 20.191 1.00 73.44 106 ALA A O 1
ATOM 874 N N . ILE A 1 107 ? 1.067 2.512 19.644 1.00 73.88 107 ILE A N 1
ATOM 875 C CA . ILE A 1 107 ? 1.200 1.402 20.595 1.00 73.88 107 ILE A CA 1
ATOM 876 C C . ILE A 1 107 ? 1.816 1.871 21.924 1.00 73.88 107 ILE A C 1
ATOM 878 O O . ILE A 1 107 ? 1.459 1.327 22.970 1.00 73.88 107 ILE A O 1
ATOM 882 N N . TYR A 1 108 ? 2.728 2.849 21.881 1.00 66.88 108 TYR A N 1
ATOM 883 C CA . TYR A 1 108 ? 3.487 3.369 23.029 1.00 66.88 108 TYR A CA 1
ATOM 884 C C . TYR A 1 108 ? 3.109 4.809 23.364 1.00 66.88 108 TYR A C 1
ATOM 886 O O . TYR A 1 108 ? 2.940 5.092 24.571 1.00 66.88 108 TYR A O 1
#

Sequence (108 aa):
WKSPRREDVLKCKALEVVADSEESGPNIMAEAEPYDGGKQFFPRRLYILNHPEYETETLQNEYRRDSAREPATPLPQHYFSSKDASVVPPNTWRHAAHIYTNWIKAIY

Radius of gyration: 17.27 Å; chains: 1; bounding box: 37×26×48 Å

Foldseek 3Di:
DADDAPVVQVVDLQKDQPDADPPRGGAKIFGPQCPPRPPAPDGPDMDGNDCLVDDQCRLLVVQVVVCVVPVPRDRDPPFAPPSDSVDRTDDPRNVVCCVVVVVVVSVD

Secondary structure (DSSP, 8-state):
--PPPHHHHTT-TTEEEEE--TTT---EEEESSBGGGGTSSSBS-EEE-S-TT--TTHHHHHHHHHHTT-TTPPPPTTT-SSS-TTSPPP--SGGGGHHHHHHHHHH-

pLDDT: mean 86.71, std 8.62, range [56.47, 95.5]